Protein AF-A0A1H1TQF6-F1 (afdb_monomer)

Sequence (153 aa):
MMAPPHPAATGCKTRRRVHPRWRERFIAELEQTSCVRLAAERAGVSPARAYRARKTEAEFDRAWGAALAMGYEDLEMEVLRRLRQGDFMTQDGTKYDFAGAIRLLALRRDATARAEPERRDVTPAEIRASIDRKIADIRHRIAGEEAAGEPAA

Secondary structure (DSSP, 8-state):
-PPPPP---------PPPPTTHHHHHHHHHHHH--HHHHHHHHT--HHHHHHHHHH-HHHHHHHHHHHHHHHHHHHHHHHHHHHHT--B-TTSSBP-HHHHHHHHHHHHHHHHHHS-------HHHHHHHHHHHHHHHHHHHHHHHHHS----

Radius of gyration: 27.11 Å; Cα contacts (8 Å, |Δi|>4): 78; chains: 1; bounding box: 34×60×104 Å

Solvent-accessible surface area (backbone atoms only — not comparable to full-atom values): 8928 Å² total; per-residue (Å²): 137,81,81,81,83,80,82,82,79,77,73,81,76,75,81,73,80,60,51,92,63,28,63,64,44,25,38,59,33,22,22,78,59,62,30,64,68,59,10,19,57,74,26,52,45,54,58,71,57,53,54,48,46,39,77,75,32,69,68,55,34,52,47,47,54,50,22,44,52,52,22,49,51,52,49,49,54,50,52,54,49,26,69,74,71,69,58,54,59,42,97,88,72,43,75,55,62,57,70,60,52,51,53,52,52,52,53,49,52,54,51,49,62,66,67,44,66,72,72,65,82,72,44,73,63,57,54,48,55,53,50,54,52,52,52,48,53,52,51,52,50,50,53,52,51,52,67,70,64,63,77,86,130

Structure (mmCIF, N/CA/C/O backbone):
data_AF-A0A1H1TQF6-F1
#
_entry.id   AF-A0A1H1TQF6-F1
#
loop_
_atom_site.group_PDB
_atom_site.id
_atom_site.type_symbol
_atom_site.label_atom_id
_atom_site.label_alt_id
_atom_site.label_comp_id
_atom_site.label_asym_id
_atom_site.label_entity_id
_atom_site.label_seq_id
_atom_site.pdbx_PDB_ins_code
_atom_site.Cartn_x
_atom_site.Cartn_y
_atom_site.Cartn_z
_atom_site.occupancy
_atom_site.B_iso_or_equiv
_atom_site.auth_seq_id
_atom_site.auth_comp_id
_atom_site.auth_asym_id
_atom_site.auth_atom_id
_atom_site.pdbx_PDB_model_num
ATOM 1 N N . MET A 1 1 ? 9.698 -39.032 38.568 1.00 52.84 1 MET A N 1
ATOM 2 C CA . MET A 1 1 ? 8.641 -38.098 38.128 1.00 52.84 1 MET A CA 1
ATOM 3 C C . MET A 1 1 ? 8.948 -37.721 36.683 1.00 52.84 1 MET A C 1
ATOM 5 O O . MET A 1 1 ? 9.799 -36.874 36.457 1.00 52.84 1 MET A O 1
ATOM 9 N N . MET A 1 2 ? 8.408 -38.464 35.711 1.00 48.25 2 MET A N 1
ATOM 10 C CA . MET A 1 2 ? 8.676 -38.228 34.284 1.00 48.25 2 MET A CA 1
ATOM 11 C C . MET A 1 2 ? 7.697 -37.188 33.740 1.00 48.25 2 MET A C 1
ATOM 13 O O . MET A 1 2 ? 6.497 -37.294 33.981 1.00 48.25 2 MET A O 1
ATOM 17 N N . ALA A 1 3 ? 8.216 -36.181 33.039 1.00 63.75 3 ALA A N 1
ATOM 18 C CA . ALA A 1 3 ? 7.405 -35.191 32.342 1.00 63.75 3 ALA A CA 1
ATOM 19 C C . ALA A 1 3 ? 6.602 -35.856 31.204 1.00 63.75 3 ALA A C 1
ATOM 21 O O . ALA A 1 3 ? 7.135 -36.748 30.537 1.00 63.75 3 ALA A O 1
ATOM 22 N N . PRO A 1 4 ? 5.345 -35.449 30.954 1.00 58.69 4 PRO A N 1
ATOM 23 C CA . PRO A 1 4 ? 4.578 -35.973 29.832 1.00 58.69 4 PRO A CA 1
ATOM 24 C C . PRO A 1 4 ? 5.124 -35.429 28.496 1.00 58.69 4 PRO A C 1
ATOM 26 O O . PRO A 1 4 ? 5.543 -34.270 28.429 1.00 58.69 4 PRO A O 1
ATOM 29 N N . PRO A 1 5 ? 5.116 -36.230 27.415 1.00 59.28 5 PRO A N 1
ATOM 30 C CA . PRO A 1 5 ? 5.519 -35.765 26.094 1.00 59.28 5 PRO A CA 1
ATOM 31 C C . PRO A 1 5 ? 4.509 -34.747 25.547 1.00 59.28 5 PRO A C 1
ATOM 33 O O . PRO A 1 5 ? 3.300 -34.979 25.545 1.00 59.28 5 PRO A O 1
ATOM 36 N N . HIS A 1 6 ? 5.018 -33.618 25.050 1.00 52.31 6 HIS A N 1
ATOM 37 C CA . HIS A 1 6 ? 4.225 -32.639 24.310 1.00 52.31 6 HIS A CA 1
ATOM 38 C C . HIS A 1 6 ? 3.673 -33.284 23.024 1.00 52.31 6 HIS A C 1
ATOM 40 O O . HIS A 1 6 ? 4.461 -33.825 22.242 1.00 52.31 6 HIS A O 1
ATOM 46 N N . PRO A 1 7 ? 2.357 -33.218 22.747 1.00 51.19 7 PRO A N 1
ATOM 47 C CA . PRO A 1 7 ? 1.822 -33.730 21.496 1.00 51.19 7 PRO A CA 1
ATOM 48 C C . PRO A 1 7 ? 2.276 -32.830 20.342 1.00 51.19 7 PRO A C 1
ATOM 50 O O . PRO A 1 7 ? 1.887 -31.664 20.238 1.00 51.19 7 PRO A O 1
ATOM 53 N N . ALA A 1 8 ? 3.107 -33.383 19.460 1.00 50.41 8 ALA A N 1
ATOM 54 C CA . ALA A 1 8 ? 3.478 -32.769 18.195 1.00 50.41 8 ALA A CA 1
ATOM 55 C C . ALA A 1 8 ? 2.255 -32.731 17.265 1.00 50.41 8 ALA A C 1
ATOM 57 O O . ALA A 1 8 ? 2.016 -33.645 16.476 1.00 50.41 8 ALA A O 1
ATOM 58 N N . ALA A 1 9 ? 1.466 -31.660 17.347 1.00 50.78 9 ALA A N 1
ATOM 59 C CA . ALA A 1 9 ? 0.392 -31.385 16.401 1.00 50.78 9 ALA A CA 1
ATOM 60 C C . ALA A 1 9 ? 0.983 -30.928 15.055 1.00 50.78 9 ALA A C 1
ATOM 62 O O . ALA A 1 9 ? 0.995 -29.744 14.715 1.00 50.78 9 ALA A O 1
ATOM 63 N N . THR A 1 10 ? 1.483 -31.879 14.265 1.00 51.09 10 THR A N 1
ATOM 64 C CA . THR A 1 10 ? 1.848 -31.633 12.866 1.00 51.09 10 THR A CA 1
ATOM 65 C C . THR A 1 10 ? 0.574 -31.641 12.028 1.00 51.09 10 THR A C 1
ATOM 67 O O . THR A 1 10 ? 0.204 -32.637 11.413 1.00 51.09 10 THR A O 1
ATOM 70 N N . GLY A 1 11 ? -0.132 -30.512 12.025 1.00 49.88 11 GLY A N 1
ATOM 71 C CA . GLY A 1 11 ? -1.228 -30.276 11.094 1.00 49.88 11 GLY A CA 1
ATOM 72 C C . GLY A 1 11 ? -0.680 -30.145 9.674 1.00 49.88 11 GLY A C 1
ATOM 73 O O . GLY A 1 11 ? -0.074 -29.128 9.327 1.00 49.88 11 GLY A O 1
ATOM 74 N N . CYS A 1 12 ? -0.898 -31.161 8.838 1.00 40.50 12 CYS A N 1
ATOM 75 C CA . CYS A 1 12 ? -0.673 -31.062 7.400 1.00 40.50 12 CYS A CA 1
ATOM 76 C C . CYS A 1 12 ? -1.648 -30.018 6.840 1.00 40.50 12 CYS A C 1
ATOM 78 O O . CYS A 1 12 ? -2.836 -30.285 6.664 1.00 40.50 12 CYS A O 1
ATOM 80 N N . LYS A 1 13 ? -1.167 -28.787 6.621 1.00 60.84 13 LYS A N 1
ATOM 81 C CA . LYS A 1 13 ? -1.963 -27.715 6.014 1.00 60.84 13 LYS A CA 1
ATOM 82 C C . LYS A 1 13 ? -2.320 -28.152 4.598 1.00 60.84 13 LYS A C 1
ATOM 84 O O . LYS A 1 13 ? -1.488 -28.063 3.694 1.00 60.84 13 LYS A O 1
ATOM 89 N N . THR A 1 14 ? -3.553 -28.614 4.404 1.00 54.72 14 THR A N 1
ATOM 90 C CA . THR A 1 14 ? -4.141 -28.839 3.083 1.00 54.72 14 THR A CA 1
ATOM 91 C C . THR A 1 14 ? -3.853 -27.618 2.221 1.00 54.72 14 THR A C 1
ATOM 93 O O . THR A 1 14 ? -4.266 -26.502 2.552 1.00 54.72 14 THR A O 1
ATOM 96 N N . ARG A 1 15 ? -3.085 -27.806 1.141 1.00 59.56 15 ARG A N 1
ATOM 97 C CA . ARG A 1 15 ? -2.760 -26.743 0.186 1.00 59.56 15 ARG A CA 1
ATOM 98 C C . ARG A 1 15 ? -4.054 -26.298 -0.484 1.00 59.56 15 ARG A C 1
ATOM 100 O O . ARG A 1 15 ? -4.462 -26.864 -1.495 1.00 59.56 15 ARG A O 1
ATOM 107 N N . ARG A 1 16 ? -4.709 -25.291 0.095 1.00 64.94 16 ARG A N 1
ATOM 108 C CA . ARG A 1 16 ? -5.865 -24.627 -0.506 1.00 64.94 16 ARG A CA 1
ATOM 109 C C . ARG A 1 16 ? -5.448 -24.168 -1.902 1.00 64.94 16 ARG A C 1
ATOM 111 O O . ARG A 1 16 ? -4.453 -23.453 -2.047 1.00 64.94 16 ARG A O 1
ATOM 118 N N . ARG A 1 17 ? -6.159 -24.645 -2.929 1.00 71.44 17 ARG A N 1
ATOM 119 C CA . ARG A 1 17 ? -5.899 -24.246 -4.315 1.00 71.44 17 ARG A CA 1
ATOM 120 C C . ARG A 1 17 ? -6.091 -22.735 -4.407 1.00 71.44 17 ARG A C 1
ATOM 122 O O . ARG A 1 17 ? -7.144 -22.217 -4.047 1.00 71.44 17 ARG A O 1
ATOM 129 N N . VAL A 1 18 ? -5.037 -22.044 -4.825 1.00 77.19 18 VAL A N 1
ATOM 130 C CA . VAL A 1 18 ? -5.055 -20.592 -4.999 1.00 77.19 18 VAL A CA 1
ATOM 131 C C . VAL A 1 18 ? -5.894 -20.283 -6.233 1.00 77.19 18 VAL A C 1
ATOM 133 O O . VAL A 1 18 ? -5.745 -20.948 -7.259 1.00 77.19 18 VAL A O 1
ATOM 136 N N . HIS A 1 19 ? -6.774 -19.291 -6.130 1.00 80.12 19 HIS A N 1
ATOM 137 C CA . HIS A 1 19 ? -7.613 -18.876 -7.248 1.00 80.12 19 HIS A CA 1
ATOM 138 C C . HIS A 1 19 ? -6.740 -18.453 -8.448 1.00 80.12 19 HIS A C 1
ATOM 140 O O . HIS A 1 19 ? -5.762 -17.740 -8.234 1.00 80.12 19 HIS A O 1
ATOM 146 N N . PRO A 1 20 ? -7.055 -18.826 -9.702 1.00 83.69 20 PRO A N 1
ATOM 147 C CA . PRO A 1 20 ? -6.213 -18.500 -10.860 1.00 83.69 20 PRO A CA 1
ATOM 148 C C . PRO A 1 20 ? -5.935 -16.996 -11.007 1.00 83.69 20 PRO A C 1
ATOM 150 O O . PRO A 1 20 ? -4.801 -16.593 -11.252 1.00 83.69 20 PRO A O 1
ATOM 153 N N . ARG A 1 21 ? -6.953 -16.165 -10.740 1.00 92.81 21 ARG A N 1
ATOM 154 C CA . ARG A 1 21 ? -6.893 -14.690 -10.787 1.00 92.81 21 ARG A CA 1
ATOM 155 C C . ARG A 1 21 ? -6.597 -14.029 -9.437 1.00 92.81 21 ARG A C 1
ATOM 157 O O . ARG A 1 21 ? -7.040 -12.919 -9.165 1.00 92.81 21 ARG A O 1
ATOM 164 N N . TRP A 1 22 ? -5.892 -14.722 -8.541 1.00 95.69 22 TRP A N 1
ATOM 165 C CA . TRP A 1 22 ? -5.602 -14.179 -7.209 1.00 95.69 22 TRP A CA 1
ATOM 166 C C . TRP A 1 22 ? -4.784 -12.883 -7.257 1.00 95.69 22 TRP A C 1
ATOM 168 O O . TRP A 1 22 ? -4.90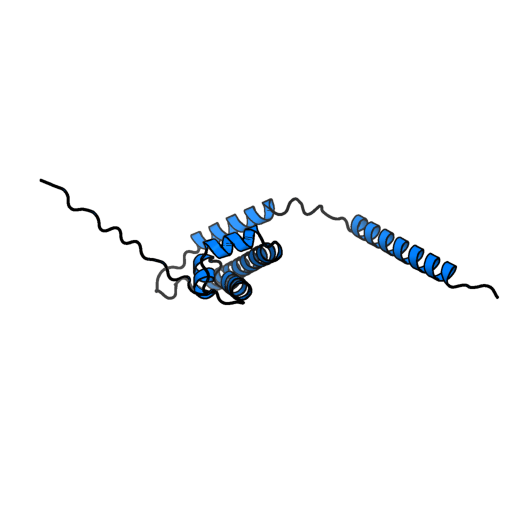6 -12.088 -6.341 1.00 95.69 22 TRP A O 1
ATOM 178 N N . ARG A 1 23 ? -3.968 -12.663 -8.299 1.00 96.88 23 ARG A N 1
ATOM 179 C CA . ARG A 1 23 ? -3.141 -11.453 -8.448 1.00 96.88 23 ARG A CA 1
ATOM 180 C C . ARG A 1 23 ? -3.995 -10.215 -8.668 1.00 96.88 23 ARG A C 1
ATOM 182 O O . ARG A 1 23 ? -3.909 -9.292 -7.876 1.00 96.88 23 ARG A O 1
ATOM 189 N N . GLU A 1 24 ? -4.856 -10.245 -9.681 1.00 96.38 24 GLU A N 1
ATOM 190 C CA . GLU A 1 24 ? -5.814 -9.171 -9.977 1.00 96.38 24 GLU A CA 1
ATOM 191 C C . GLU A 1 24 ? -6.670 -8.856 -8.749 1.00 96.38 24 GLU A C 1
ATOM 193 O O . GLU A 1 24 ? -6.755 -7.710 -8.319 1.00 96.38 24 GLU A O 1
ATOM 198 N N . ARG A 1 25 ? -7.222 -9.899 -8.114 1.00 96.94 25 ARG A N 1
ATOM 199 C CA . ARG A 1 25 ? -8.026 -9.735 -6.901 1.00 96.94 25 ARG A CA 1
ATOM 200 C C . ARG A 1 25 ? -7.214 -9.168 -5.739 1.00 96.94 25 ARG A C 1
ATOM 202 O O . ARG A 1 25 ? -7.711 -8.331 -5.005 1.00 96.94 25 ARG A O 1
ATOM 209 N N . PHE A 1 26 ? -5.975 -9.614 -5.567 1.00 97.81 26 PHE A N 1
ATOM 210 C CA . PHE A 1 26 ? -5.094 -9.105 -4.525 1.00 97.81 26 PHE A CA 1
ATOM 211 C C . PHE A 1 26 ? -4.795 -7.618 -4.721 1.00 97.81 26 PHE A C 1
ATOM 213 O O . PHE A 1 26 ? -4.868 -6.877 -3.752 1.00 97.81 26 PHE A O 1
ATOM 220 N N . ILE A 1 27 ? -4.493 -7.184 -5.948 1.00 97.94 27 ILE A N 1
ATOM 221 C CA . ILE A 1 27 ? -4.232 -5.773 -6.263 1.00 97.94 27 ILE A CA 1
ATOM 222 C C . ILE A 1 27 ? -5.478 -4.924 -5.988 1.00 97.94 27 ILE A C 1
ATOM 224 O O . ILE A 1 27 ? -5.377 -3.948 -5.251 1.00 97.94 27 ILE A O 1
ATOM 228 N N . ALA A 1 28 ? -6.650 -5.350 -6.466 1.00 96.62 28 ALA A N 1
ATOM 229 C CA . ALA A 1 28 ? -7.907 -4.635 -6.234 1.00 96.62 28 ALA A CA 1
ATOM 230 C C . ALA A 1 28 ? -8.262 -4.516 -4.740 1.00 96.62 28 ALA A C 1
ATOM 232 O O . ALA A 1 28 ? -8.751 -3.487 -4.284 1.00 96.62 28 ALA A O 1
ATOM 233 N N . GLU A 1 29 ? -8.021 -5.564 -3.950 1.00 97.00 29 GLU A N 1
ATOM 234 C CA . GLU A 1 29 ? -8.268 -5.527 -2.503 1.00 97.00 29 GLU A CA 1
ATOM 235 C C . GLU A 1 29 ? -7.193 -4.732 -1.754 1.00 97.00 29 GLU A C 1
ATOM 237 O O . GLU A 1 29 ? -7.470 -4.143 -0.709 1.00 97.00 29 GLU A O 1
ATOM 242 N N . LEU A 1 30 ? -5.954 -4.717 -2.252 1.00 97.00 30 LEU A N 1
ATOM 243 C CA . LEU A 1 30 ? -4.869 -3.948 -1.652 1.00 97.00 30 LEU A CA 1
ATOM 244 C C . LEU A 1 30 ? -5.114 -2.448 -1.788 1.00 97.00 30 LEU A C 1
ATOM 246 O O . LEU A 1 30 ? -4.852 -1.727 -0.835 1.00 97.00 30 LEU A O 1
ATOM 250 N N . GLU A 1 31 ? -5.645 -2.015 -2.926 1.00 95.88 31 GLU A N 1
ATOM 251 C CA . GLU A 1 31 ? -6.091 -0.642 -3.164 1.00 95.88 31 GLU A CA 1
ATOM 252 C C . GLU A 1 31 ? -7.172 -0.230 -2.156 1.00 95.88 31 GLU A C 1
ATOM 254 O O . GLU A 1 31 ? -6.985 0.710 -1.394 1.00 95.88 31 GLU A O 1
ATOM 259 N N . GLN A 1 32 ? -8.241 -1.023 -2.044 1.00 93.12 32 GLN A N 1
ATOM 260 C CA . GLN A 1 32 ? -9.369 -0.723 -1.152 1.00 93.12 32 GLN A CA 1
ATOM 261 C C . GLN A 1 32 ? -9.019 -0.764 0.340 1.00 93.12 32 GLN A C 1
ATOM 263 O O . GLN A 1 32 ? -9.636 -0.078 1.150 1.00 93.12 32 GLN A O 1
ATOM 268 N N . THR A 1 33 ? -8.105 -1.651 0.742 1.00 92.38 33 THR A N 1
ATOM 269 C CA . THR A 1 33 ? -7.831 -1.900 2.168 1.00 92.38 33 THR A CA 1
ATOM 270 C C . THR A 1 33 ? -6.544 -1.266 2.666 1.00 92.38 33 THR A C 1
ATOM 272 O O . THR A 1 33 ? -6.341 -1.210 3.880 1.00 92.38 33 THR A O 1
ATOM 275 N N . SER A 1 34 ? -5.627 -0.894 1.767 1.00 92.38 34 SER A N 1
ATOM 276 C CA . SER A 1 34 ? -4.249 -0.503 2.090 1.00 92.38 34 SER A CA 1
ATOM 277 C C . SER A 1 34 ? -3.537 -1.490 3.037 1.00 92.38 34 SER A C 1
ATOM 279 O O . SER A 1 34 ? -2.565 -1.149 3.713 1.00 92.38 34 SER A O 1
ATOM 281 N N . CYS A 1 35 ? -4.009 -2.745 3.109 1.00 92.56 35 CYS A N 1
ATOM 282 C CA . CYS A 1 35 ? -3.595 -3.733 4.099 1.00 92.56 35 CYS A CA 1
ATOM 283 C C . CYS A 1 35 ? -3.321 -5.089 3.445 1.00 92.56 35 CYS A C 1
ATOM 285 O O . CYS A 1 35 ? -4.226 -5.847 3.104 1.00 92.56 35 CYS A O 1
ATOM 287 N N . VAL A 1 36 ? -2.041 -5.459 3.375 1.00 94.62 36 VAL A N 1
ATOM 288 C CA . VAL A 1 36 ? -1.574 -6.710 2.748 1.00 94.62 36 VAL A CA 1
ATOM 289 C C . VAL A 1 36 ? -2.232 -7.954 3.346 1.00 94.62 36 VAL A C 1
ATOM 291 O O . VAL A 1 36 ? -2.541 -8.897 2.621 1.00 94.62 36 VAL A O 1
ATOM 294 N N . ARG A 1 37 ? -2.448 -7.975 4.668 1.00 94.88 37 ARG A N 1
ATOM 295 C CA . ARG A 1 37 ? -3.078 -9.112 5.352 1.00 94.88 37 ARG A CA 1
ATOM 296 C C . ARG A 1 37 ? -4.520 -9.304 4.882 1.00 94.88 37 ARG A C 1
ATOM 298 O O . ARG A 1 37 ? -4.872 -10.416 4.502 1.00 94.88 37 ARG A O 1
ATOM 305 N N . LEU A 1 38 ? -5.315 -8.232 4.885 1.00 94.88 38 LEU A N 1
ATOM 306 C CA . LEU A 1 38 ? -6.714 -8.265 4.454 1.00 94.88 38 LEU A CA 1
ATOM 307 C C . LEU A 1 38 ? -6.821 -8.548 2.954 1.00 94.88 38 LEU A C 1
ATOM 309 O O . LEU A 1 38 ? -7.603 -9.406 2.554 1.00 94.88 38 LEU A O 1
ATOM 313 N N . ALA A 1 39 ? -5.981 -7.915 2.134 1.00 96.56 39 ALA A N 1
ATOM 314 C CA . ALA A 1 39 ? -5.936 -8.164 0.699 1.00 96.56 39 ALA A CA 1
ATOM 315 C C . ALA A 1 39 ? -5.606 -9.629 0.372 1.00 96.56 39 ALA A C 1
ATOM 317 O O . ALA A 1 39 ? -6.262 -10.248 -0.463 1.00 96.56 39 ALA A O 1
ATOM 318 N N . ALA A 1 40 ? -4.629 -10.222 1.067 1.00 95.69 40 ALA A N 1
ATOM 319 C CA . ALA A 1 40 ? -4.262 -11.627 0.894 1.00 95.69 40 ALA A CA 1
ATOM 320 C C . ALA A 1 40 ? -5.397 -12.575 1.305 1.00 95.69 40 ALA A C 1
ATOM 322 O O . ALA A 1 40 ? -5.725 -13.509 0.570 1.00 95.69 40 ALA A O 1
ATOM 323 N N . GLU A 1 41 ? -6.018 -12.308 2.453 1.00 95.00 41 GLU A N 1
ATOM 324 C CA . GLU A 1 41 ? -7.161 -13.064 2.959 1.00 95.00 41 GLU A CA 1
ATOM 325 C C . GLU A 1 41 ? -8.331 -13.042 1.968 1.00 95.00 41 GLU A C 1
ATOM 327 O O . GLU A 1 41 ? -8.805 -14.103 1.548 1.00 95.00 41 GLU A O 1
ATOM 332 N N . ARG A 1 42 ? -8.729 -11.846 1.517 1.00 95.38 42 ARG A N 1
ATOM 333 C CA . ARG A 1 42 ? -9.819 -11.655 0.555 1.00 95.38 42 ARG A CA 1
ATOM 334 C C . ARG A 1 42 ? -9.489 -12.256 -0.807 1.00 95.38 42 ARG A C 1
ATOM 336 O O . ARG A 1 42 ? -10.330 -12.936 -1.384 1.00 95.38 42 ARG A O 1
ATOM 343 N N . ALA A 1 43 ? -8.254 -12.129 -1.288 1.00 94.94 43 ALA A N 1
ATOM 344 C CA . ALA A 1 43 ? -7.812 -12.752 -2.536 1.00 94.94 43 ALA A CA 1
ATOM 345 C C . ALA A 1 43 ? -7.619 -14.280 -2.448 1.00 94.94 43 ALA A C 1
ATOM 347 O O . ALA A 1 43 ? -7.413 -14.936 -3.473 1.00 94.94 43 ALA A O 1
ATOM 348 N N . GLY A 1 44 ? -7.700 -14.869 -1.249 1.00 94.00 44 GLY A N 1
ATOM 349 C CA . GLY A 1 44 ? -7.533 -16.306 -1.039 1.00 94.00 44 GLY A CA 1
ATOM 350 C C . GLY A 1 44 ? -6.094 -16.787 -1.248 1.00 94.00 44 GLY A C 1
ATOM 351 O O . GLY A 1 44 ? -5.877 -17.912 -1.707 1.00 94.00 44 GLY A O 1
ATOM 352 N N . VAL A 1 45 ? -5.108 -15.944 -0.931 1.00 95.06 45 VAL A N 1
ATOM 353 C CA . VAL A 1 45 ? -3.675 -16.227 -1.061 1.00 95.06 45 VAL A CA 1
ATOM 354 C C . VAL A 1 45 ? -2.964 -16.048 0.283 1.00 95.06 45 VAL A C 1
ATOM 356 O O . VAL A 1 45 ? -3.411 -15.302 1.146 1.00 95.06 45 VAL A O 1
ATOM 359 N N . SER A 1 46 ? -1.836 -16.729 0.497 1.00 94.25 46 SER A N 1
ATOM 360 C CA . SER A 1 46 ? -1.010 -16.448 1.675 1.00 94.25 46 SER A CA 1
ATOM 361 C C . SER A 1 46 ? -0.169 -15.177 1.467 1.00 94.25 46 SER A C 1
ATOM 363 O O . SER A 1 46 ? 0.370 -14.990 0.370 1.00 94.25 46 SER A O 1
ATOM 365 N N . PRO A 1 47 ? 0.055 -14.350 2.508 1.00 94.06 47 PRO A N 1
ATOM 366 C CA . PRO A 1 47 ? 0.935 -13.181 2.407 1.00 94.06 47 PRO A CA 1
ATOM 367 C C . PRO A 1 47 ? 2.338 -13.537 1.900 1.00 94.06 47 PRO A C 1
ATOM 369 O O . PRO A 1 47 ? 2.885 -12.861 1.035 1.00 94.06 47 PRO A O 1
ATOM 372 N N . ALA A 1 48 ? 2.896 -14.664 2.357 1.00 94.25 48 ALA A N 1
ATOM 373 C CA . ALA A 1 48 ? 4.201 -15.149 1.905 1.00 94.25 48 ALA A CA 1
ATOM 374 C C . ALA A 1 48 ? 4.251 -15.420 0.390 1.00 94.25 48 ALA A C 1
ATOM 376 O O . ALA A 1 48 ? 5.273 -15.176 -0.252 1.00 94.25 48 ALA A O 1
ATOM 377 N N . ARG A 1 49 ? 3.156 -15.916 -0.204 1.00 94.81 49 ARG A N 1
ATOM 378 C CA . ARG A 1 49 ? 3.065 -16.122 -1.655 1.00 94.81 49 ARG A CA 1
ATOM 379 C C . ARG A 1 49 ? 2.919 -14.797 -2.402 1.00 94.81 49 ARG A C 1
ATOM 381 O O . ARG A 1 49 ? 3.546 -14.657 -3.447 1.00 94.81 49 ARG A O 1
ATOM 388 N N . ALA A 1 50 ? 2.163 -13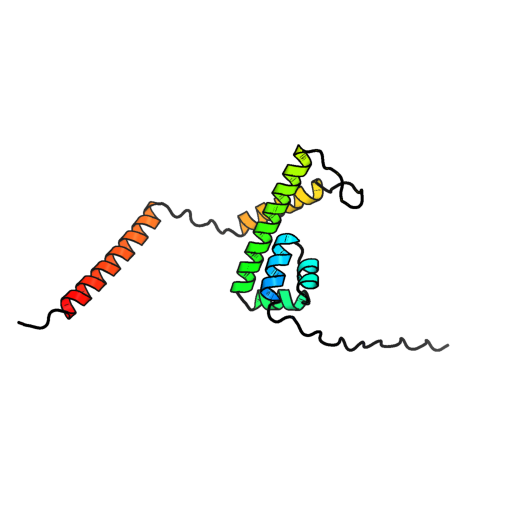.844 -1.858 1.00 96.06 50 ALA A N 1
ATOM 389 C CA . ALA A 1 50 ? 2.034 -12.502 -2.423 1.00 96.06 50 ALA A CA 1
ATOM 390 C C . ALA A 1 50 ? 3.394 -11.774 -2.457 1.00 96.06 50 ALA A C 1
ATOM 392 O O . ALA A 1 50 ? 3.810 -11.301 -3.511 1.00 96.06 50 ALA A O 1
ATOM 393 N N . TYR A 1 51 ? 4.154 -11.798 -1.355 1.00 96.12 51 TYR A N 1
ATOM 394 C CA . TYR A 1 51 ? 5.515 -11.247 -1.317 1.00 96.12 51 TYR A CA 1
ATOM 395 C C . TYR A 1 51 ? 6.488 -11.972 -2.249 1.00 96.12 51 TYR A C 1
ATOM 397 O O . TYR A 1 51 ? 7.334 -11.334 -2.872 1.00 96.12 51 TYR A O 1
ATOM 405 N N . ARG A 1 52 ? 6.377 -13.301 -2.377 1.00 95.81 52 ARG A N 1
ATOM 406 C CA . ARG A 1 52 ? 7.201 -14.047 -3.336 1.00 95.81 52 ARG A CA 1
ATOM 407 C C . ARG A 1 52 ? 6.925 -13.595 -4.768 1.00 95.81 52 ARG A C 1
ATOM 409 O O . ARG A 1 52 ? 7.883 -13.323 -5.476 1.00 95.81 52 ARG A O 1
ATOM 416 N N . ALA A 1 53 ? 5.653 -13.489 -5.158 1.00 95.44 53 ALA A N 1
ATOM 417 C CA . ALA A 1 53 ? 5.271 -13.008 -6.484 1.00 95.44 53 ALA A CA 1
ATOM 418 C C . ALA A 1 53 ? 5.790 -11.589 -6.729 1.00 95.44 53 ALA A C 1
ATOM 420 O O . ALA A 1 53 ? 6.397 -11.342 -7.760 1.00 95.44 53 ALA A O 1
ATOM 421 N N . ARG A 1 54 ? 5.667 -10.695 -5.740 1.00 96.75 54 ARG A N 1
ATOM 422 C CA . ARG A 1 54 ? 6.225 -9.337 -5.803 1.00 96.75 54 ARG A CA 1
ATOM 423 C C . ARG A 1 54 ? 7.723 -9.330 -6.109 1.00 96.75 54 ARG A C 1
ATOM 425 O O . ARG A 1 54 ? 8.178 -8.546 -6.925 1.00 96.75 54 ARG A O 1
ATOM 432 N N . LYS A 1 55 ? 8.491 -10.233 -5.497 1.00 95.56 55 LYS A N 1
ATOM 433 C CA . LYS A 1 55 ? 9.935 -10.335 -5.748 1.00 95.56 55 LYS A CA 1
ATOM 434 C C . LYS A 1 55 ? 10.268 -10.883 -7.143 1.00 95.56 55 LYS A C 1
ATOM 436 O O . LYS A 1 55 ? 11.325 -10.562 -7.673 1.00 95.56 55 LYS A O 1
ATOM 441 N N . THR A 1 56 ? 9.427 -11.752 -7.701 1.00 95.56 56 THR A N 1
ATOM 442 C CA . THR A 1 56 ? 9.723 -12.474 -8.951 1.00 95.56 56 THR A CA 1
ATOM 443 C C . THR A 1 56 ? 9.062 -11.877 -10.191 1.00 95.56 56 THR A C 1
ATOM 445 O O . THR A 1 56 ? 9.488 -12.177 -11.299 1.00 95.56 56 THR A O 1
ATOM 448 N N . GLU A 1 57 ? 8.016 -11.069 -10.030 1.00 96.38 57 GLU A N 1
ATOM 449 C CA . GLU A 1 57 ? 7.162 -10.580 -11.114 1.00 96.38 57 GLU A CA 1
ATOM 450 C C . GLU A 1 57 ? 7.137 -9.046 -11.100 1.00 96.38 57 GLU A C 1
ATOM 452 O O . GLU A 1 57 ? 6.421 -8.428 -10.313 1.00 96.38 57 GLU A O 1
ATOM 457 N N . ALA A 1 58 ? 7.911 -8.421 -11.992 1.00 94.31 58 ALA A N 1
ATOM 458 C CA . ALA A 1 58 ? 8.082 -6.965 -12.019 1.00 94.31 58 ALA A CA 1
ATOM 459 C C . ALA A 1 58 ? 6.772 -6.198 -12.283 1.00 94.31 58 ALA A C 1
ATOM 461 O O . ALA A 1 58 ? 6.556 -5.124 -11.729 1.00 94.31 58 ALA A O 1
ATOM 462 N N . GLU A 1 59 ? 5.876 -6.741 -13.110 1.00 95.25 59 GLU A N 1
ATOM 463 C CA . GLU A 1 59 ? 4.551 -6.150 -13.344 1.00 95.25 59 GLU A CA 1
ATOM 464 C C . GLU A 1 59 ? 3.687 -6.152 -12.088 1.00 95.25 59 GLU A C 1
ATOM 466 O O . GLU A 1 59 ? 3.026 -5.159 -11.790 1.00 95.25 59 GLU A O 1
ATOM 471 N N . PHE A 1 60 ? 3.733 -7.241 -11.323 1.00 95.88 60 PHE A N 1
ATOM 472 C CA . PHE A 1 60 ? 2.992 -7.353 -10.077 1.00 95.88 60 PHE A CA 1
ATOM 473 C C . PHE A 1 60 ? 3.546 -6.404 -9.009 1.00 95.88 60 PHE A C 1
ATOM 475 O O . PHE A 1 60 ? 2.765 -5.811 -8.273 1.00 95.88 60 PHE A O 1
ATOM 482 N N . ASP A 1 61 ? 4.866 -6.198 -8.948 1.00 96.50 61 ASP A N 1
ATOM 483 C CA . ASP A 1 61 ? 5.473 -5.188 -8.070 1.00 96.50 61 ASP A CA 1
ATOM 484 C C . ASP A 1 61 ? 5.056 -3.757 -8.441 1.00 96.50 61 ASP A C 1
ATOM 486 O O . ASP A 1 61 ? 4.679 -2.978 -7.563 1.00 96.50 61 ASP A O 1
ATOM 490 N N . ARG A 1 62 ? 5.020 -3.424 -9.739 1.00 95.06 62 ARG A N 1
ATOM 491 C CA . ARG A 1 62 ? 4.504 -2.125 -10.202 1.00 95.06 62 ARG A CA 1
ATOM 492 C C . ARG A 1 62 ? 3.033 -1.932 -9.836 1.00 95.06 62 ARG A C 1
ATOM 494 O O . ARG A 1 62 ? 2.684 -0.901 -9.267 1.00 95.06 62 ARG A O 1
ATOM 501 N N . ALA A 1 63 ? 2.191 -2.929 -10.112 1.00 96.38 63 ALA A N 1
ATOM 502 C CA . ALA A 1 63 ? 0.772 -2.895 -9.760 1.00 96.38 63 ALA A CA 1
ATOM 503 C C . ALA A 1 63 ? 0.564 -2.785 -8.241 1.00 96.38 63 ALA A C 1
ATOM 505 O O . ALA A 1 63 ? -0.308 -2.053 -7.785 1.00 96.38 63 ALA A O 1
ATOM 506 N N . TRP A 1 64 ? 1.398 -3.458 -7.447 1.00 96.69 64 TRP A N 1
ATOM 507 C CA . TRP A 1 64 ? 1.389 -3.353 -5.989 1.00 96.69 64 TRP A CA 1
ATOM 508 C C . TRP A 1 64 ? 1.707 -1.932 -5.523 1.00 96.69 64 TRP A C 1
ATOM 510 O O . TRP A 1 64 ? 1.028 -1.398 -4.647 1.00 96.69 64 TRP A O 1
ATOM 520 N N . GLY A 1 65 ? 2.754 -1.323 -6.086 1.00 93.62 65 GLY A N 1
ATOM 521 C CA . GLY A 1 65 ? 3.134 0.055 -5.786 1.00 93.62 65 GLY A CA 1
ATOM 522 C C . GLY A 1 65 ? 2.017 1.048 -6.111 1.00 93.62 65 GLY A C 1
ATOM 523 O O . GLY A 1 65 ? 1.706 1.893 -5.270 1.00 93.62 65 GLY A O 1
ATOM 524 N N . ALA A 1 66 ? 1.390 0.896 -7.282 1.00 94.00 66 ALA A N 1
ATOM 525 C CA . ALA A 1 66 ? 0.260 1.711 -7.728 1.00 94.00 66 ALA A CA 1
ATOM 526 C C . ALA A 1 66 ? -0.968 1.555 -6.817 1.00 94.00 66 ALA A C 1
ATOM 528 O O . ALA A 1 66 ? -1.488 2.555 -6.334 1.00 94.00 66 ALA A O 1
ATOM 529 N N . ALA A 1 67 ? -1.363 0.320 -6.493 1.00 95.88 67 ALA A N 1
ATOM 530 C CA . ALA A 1 67 ? -2.496 0.061 -5.602 1.00 95.88 67 ALA A CA 1
ATOM 531 C C . ALA A 1 67 ? -2.284 0.662 -4.209 1.00 95.88 67 ALA A C 1
ATOM 533 O O . ALA A 1 67 ? -3.191 1.264 -3.647 1.00 95.88 67 ALA A O 1
ATOM 534 N N . LEU A 1 68 ? -1.068 0.553 -3.657 1.00 93.06 68 LEU A N 1
ATOM 535 C CA . LEU A 1 68 ? -0.760 1.225 -2.398 1.00 93.06 68 LEU A CA 1
ATOM 536 C C . LEU A 1 68 ? -0.829 2.746 -2.536 1.00 93.06 68 LEU A C 1
ATOM 538 O O . LEU A 1 68 ? -1.308 3.384 -1.613 1.00 93.06 68 LEU A O 1
ATOM 542 N N . ALA A 1 69 ? -0.329 3.336 -3.627 1.00 91.50 69 ALA A N 1
ATOM 543 C CA . ALA A 1 69 ? -0.409 4.785 -3.832 1.00 91.50 69 ALA A CA 1
ATOM 544 C C . ALA A 1 69 ? -1.865 5.273 -3.811 1.00 91.50 69 ALA A C 1
ATOM 546 O O . ALA A 1 69 ? -2.190 6.129 -2.995 1.00 91.50 69 ALA A O 1
ATOM 547 N N . MET A 1 70 ? -2.734 4.636 -4.598 1.00 92.88 70 MET A N 1
ATOM 548 C CA . MET A 1 70 ? -4.165 4.947 -4.635 1.00 92.88 70 MET A CA 1
ATOM 549 C C . MET A 1 70 ? -4.834 4.762 -3.269 1.00 92.88 70 MET A C 1
ATOM 551 O O . MET A 1 70 ? -5.512 5.659 -2.786 1.00 92.88 70 MET A O 1
ATOM 555 N N . GLY A 1 71 ? -4.569 3.651 -2.578 1.00 92.00 71 GLY A N 1
ATOM 556 C CA . GLY A 1 71 ? -5.147 3.417 -1.254 1.00 92.00 71 GLY A CA 1
ATOM 557 C C . GLY A 1 71 ? -4.700 4.428 -0.184 1.00 92.00 71 GLY A C 1
ATOM 558 O O . GLY A 1 71 ? -5.427 4.665 0.784 1.00 92.00 71 GLY A O 1
ATOM 559 N N . TYR A 1 72 ? -3.515 5.040 -0.326 1.00 90.94 72 TYR A N 1
ATOM 560 C CA . TYR A 1 72 ? -3.086 6.148 0.539 1.00 90.94 72 TYR A CA 1
ATOM 561 C C . TYR A 1 72 ? -3.767 7.472 0.168 1.00 90.94 72 TYR A C 1
ATOM 563 O O . TYR A 1 72 ? -4.117 8.222 1.078 1.00 90.94 72 TYR A O 1
ATOM 571 N N . GLU A 1 73 ? -3.980 7.742 -1.122 1.00 92.12 73 GLU A N 1
ATOM 572 C CA . GLU A 1 73 ? -4.752 8.902 -1.596 1.00 92.12 73 GLU A CA 1
ATOM 573 C C . GLU A 1 73 ? -6.206 8.831 -1.100 1.00 92.12 73 GLU A C 1
ATOM 575 O O . GLU A 1 73 ? -6.724 9.799 -0.541 1.00 92.12 73 GLU A O 1
ATOM 580 N N . ASP A 1 74 ? -6.837 7.658 -1.185 1.00 92.81 74 ASP A N 1
ATOM 581 C CA . ASP A 1 74 ? -8.188 7.427 -0.664 1.00 92.81 74 ASP A CA 1
ATOM 582 C C . ASP A 1 74 ? -8.264 7.645 0.854 1.00 92.81 74 ASP A C 1
ATOM 584 O O . ASP A 1 74 ? -9.194 8.284 1.357 1.00 92.81 74 ASP A O 1
ATOM 588 N N . LEU A 1 75 ? -7.263 7.161 1.602 1.00 92.69 75 LEU A N 1
ATOM 589 C CA . LEU A 1 75 ? -7.172 7.391 3.045 1.00 92.69 75 LEU A CA 1
ATOM 590 C C . LEU A 1 75 ? -7.029 8.884 3.372 1.00 92.69 75 LEU A C 1
ATOM 592 O O . LEU A 1 75 ? -7.660 9.364 4.314 1.00 92.69 75 LEU A O 1
ATOM 596 N N . GLU A 1 76 ? -6.216 9.624 2.617 1.00 94.25 76 GLU A N 1
ATOM 597 C CA . GLU A 1 76 ? -6.072 11.072 2.783 1.00 94.25 76 GLU A CA 1
ATOM 598 C C . GLU A 1 76 ? -7.410 11.786 2.560 1.00 94.25 76 GLU A C 1
ATOM 600 O O . GLU A 1 76 ? -7.840 12.590 3.396 1.00 94.25 76 GLU A O 1
ATOM 605 N N . MET A 1 77 ? -8.118 11.437 1.486 1.00 96.00 77 MET A N 1
ATOM 606 C CA . MET A 1 77 ? -9.425 12.010 1.176 1.00 96.00 77 MET A CA 1
ATOM 607 C C . MET A 1 77 ? -10.474 11.691 2.246 1.00 96.00 77 MET A C 1
ATOM 609 O O . MET A 1 77 ? -11.244 12.577 2.633 1.00 96.00 77 MET A O 1
ATOM 613 N N . GLU A 1 78 ? -10.477 10.470 2.781 1.00 94.69 78 GLU A N 1
ATOM 614 C CA . GLU A 1 78 ? -11.356 10.061 3.878 1.00 94.69 78 GLU A CA 1
ATOM 615 C C . GLU A 1 78 ? -11.053 10.828 5.174 1.00 94.69 78 GLU A C 1
ATOM 617 O O . GLU A 1 78 ? -11.970 11.335 5.827 1.00 94.69 78 GLU A O 1
ATOM 622 N N . VAL A 1 79 ? -9.774 10.989 5.533 1.00 95.69 79 VAL A N 1
ATOM 623 C CA . VAL A 1 79 ? -9.355 11.782 6.700 1.00 95.69 79 VAL A CA 1
ATOM 624 C C . VAL A 1 79 ? -9.816 13.235 6.559 1.00 95.69 79 VAL A C 1
ATOM 626 O O . VAL A 1 79 ? -10.415 13.788 7.485 1.00 95.69 79 VAL A O 1
ATOM 629 N N . LEU A 1 80 ? -9.611 13.848 5.389 1.00 96.56 80 LEU A N 1
ATOM 630 C CA . LEU A 1 80 ? -10.055 15.216 5.107 1.00 96.56 80 LEU A CA 1
ATOM 631 C C . LEU A 1 80 ? -11.580 15.358 5.143 1.00 96.56 80 LEU A C 1
ATOM 633 O O . LEU A 1 80 ? -12.101 16.369 5.624 1.00 96.56 80 LEU A O 1
ATOM 637 N N . ARG A 1 81 ? -12.318 14.375 4.616 1.00 97.50 81 ARG A N 1
ATOM 638 C CA . ARG A 1 81 ? -13.784 14.347 4.682 1.00 97.50 81 ARG A CA 1
ATOM 639 C C . ARG A 1 81 ? -14.249 14.322 6.138 1.00 97.50 81 ARG A C 1
ATOM 641 O O . ARG A 1 81 ? -15.051 15.172 6.524 1.00 97.50 81 ARG A O 1
ATOM 648 N N . ARG A 1 82 ? -13.716 13.400 6.945 1.00 97.31 82 ARG A N 1
ATOM 649 C CA . ARG A 1 82 ? -14.075 13.238 8.361 1.00 97.31 82 ARG A CA 1
ATOM 650 C C . ARG A 1 82 ? -13.829 14.496 9.179 1.00 97.31 82 ARG A C 1
ATOM 652 O O . ARG A 1 82 ? -14.720 14.931 9.904 1.00 97.31 82 ARG A O 1
ATOM 659 N N . LEU A 1 83 ? -12.656 15.112 9.015 1.00 96.44 83 LEU A N 1
ATOM 660 C CA . LEU A 1 83 ? -12.305 16.354 9.706 1.00 96.44 83 LEU A CA 1
ATOM 661 C C . LEU A 1 83 ? -13.255 17.506 9.351 1.00 96.44 83 LEU A C 1
ATOM 663 O O . LEU A 1 83 ? -13.635 18.268 10.234 1.00 96.44 83 LEU A O 1
ATOM 667 N N . ARG A 1 84 ? -13.679 17.614 8.084 1.00 96.94 84 ARG A N 1
ATOM 668 C CA . ARG A 1 84 ? -14.627 18.651 7.640 1.00 96.94 84 ARG A CA 1
ATOM 669 C C . ARG A 1 84 ? -16.056 18.420 8.123 1.00 96.94 84 ARG A C 1
ATOM 671 O O . ARG A 1 84 ? -16.767 19.385 8.375 1.00 96.94 84 ARG A O 1
ATOM 678 N N . GLN A 1 85 ? -16.484 17.164 8.212 1.00 96.62 85 GLN A N 1
ATOM 679 C CA . GLN A 1 85 ? -17.867 16.799 8.540 1.00 96.62 85 GLN A CA 1
ATOM 680 C C . GLN A 1 85 ? -18.100 16.542 10.034 1.00 96.62 85 GLN A C 1
ATOM 682 O O . GLN A 1 85 ? -19.244 16.381 10.446 1.00 96.62 85 GLN A O 1
ATOM 687 N N . GLY A 1 86 ? -17.043 16.489 10.848 1.00 95.50 86 GLY A N 1
ATOM 688 C CA . GLY A 1 86 ? -17.154 16.135 12.265 1.00 95.50 86 GLY A CA 1
ATOM 689 C C . GLY A 1 86 ? -17.367 14.636 12.521 1.00 95.50 86 GLY A C 1
ATOM 690 O O . GLY A 1 86 ? -17.824 14.251 13.594 1.00 95.50 86 GLY A O 1
ATOM 691 N N . ASP A 1 87 ? -17.050 13.780 11.545 1.00 96.00 87 ASP A N 1
ATOM 692 C CA . ASP A 1 87 ? -17.210 12.321 11.625 1.00 96.00 87 ASP A CA 1
ATOM 693 C C . ASP A 1 87 ? -15.998 11.678 12.324 1.00 96.00 87 ASP A C 1
ATOM 695 O O . ASP A 1 87 ? -15.057 11.172 11.703 1.00 96.00 87 ASP A O 1
ATOM 699 N N . PHE A 1 88 ? -16.003 11.755 13.654 1.00 95.56 88 PHE A N 1
ATOM 700 C CA . PHE A 1 88 ? -14.874 11.355 14.498 1.00 95.56 88 PHE A CA 1
ATOM 701 C C . PHE A 1 88 ? -14.956 9.925 15.043 1.00 95.56 88 PHE A C 1
ATOM 703 O O . PHE A 1 88 ? -14.077 9.524 15.810 1.00 95.56 88 PHE A O 1
ATOM 710 N N . MET A 1 89 ? -15.984 9.161 14.671 1.00 95.88 89 MET A N 1
ATOM 711 C CA . MET A 1 89 ? -16.239 7.828 15.219 1.00 95.88 89 MET A CA 1
ATOM 712 C C . MET A 1 89 ? -16.059 6.746 14.149 1.00 95.88 89 MET A C 1
ATOM 714 O O . MET A 1 89 ? -16.335 6.942 12.965 1.00 95.88 89 MET A O 1
ATOM 718 N N . THR A 1 90 ? -15.560 5.590 14.566 1.00 93.12 90 THR A N 1
ATOM 719 C CA . THR A 1 90 ? -15.510 4.376 13.751 1.00 93.12 90 THR A CA 1
ATOM 720 C C . THR A 1 90 ? -16.862 3.662 13.785 1.00 93.12 90 THR A C 1
ATOM 722 O O . THR A 1 90 ? -17.731 3.981 14.598 1.00 93.12 90 THR A O 1
ATOM 725 N N . GLN A 1 91 ? -17.033 2.657 12.922 1.00 87.94 91 GLN A N 1
ATOM 726 C CA . GLN A 1 91 ? -18.237 1.816 12.919 1.00 87.94 91 GLN A CA 1
ATOM 727 C C . GLN A 1 91 ? -18.439 1.068 14.247 1.00 87.94 91 GLN A C 1
ATOM 729 O O . GLN A 1 91 ? -19.576 0.850 14.654 1.00 87.94 91 GLN A O 1
ATOM 734 N N . ASP A 1 92 ? -17.351 0.758 14.955 1.00 92.38 92 ASP A N 1
ATOM 735 C CA . ASP A 1 92 ? -17.377 0.081 16.256 1.00 92.38 92 ASP A CA 1
ATOM 736 C C . ASP A 1 92 ? -17.607 1.055 17.432 1.00 92.38 92 ASP A C 1
ATOM 738 O O . ASP A 1 92 ? -17.496 0.674 18.597 1.00 92.38 92 ASP A O 1
ATOM 742 N N . GLY A 1 93 ? -17.885 2.335 17.152 1.00 93.06 93 GLY A N 1
ATOM 743 C CA . GLY A 1 93 ? -18.154 3.362 18.164 1.00 93.06 93 GLY A CA 1
ATOM 744 C C . GLY A 1 93 ? -16.912 3.897 18.883 1.00 93.06 93 GLY A C 1
ATOM 745 O O . GLY A 1 93 ? -17.032 4.638 19.858 1.00 93.06 93 GLY A O 1
ATOM 746 N N . THR A 1 94 ? -15.709 3.551 18.421 1.00 95.50 94 THR A N 1
ATOM 747 C CA . THR A 1 94 ? -14.450 4.090 18.956 1.00 95.50 94 THR A CA 1
ATOM 748 C C . THR A 1 94 ? -14.052 5.378 18.239 1.00 95.50 94 THR A C 1
ATOM 750 O O . THR A 1 94 ? -14.541 5.672 17.151 1.00 95.50 94 THR A O 1
ATOM 753 N N . LYS A 1 95 ? -13.151 6.173 18.829 1.00 94.81 95 LYS A N 1
ATOM 754 C CA . LYS A 1 95 ? -12.619 7.364 18.151 1.00 94.81 95 LYS A CA 1
ATOM 755 C C . LYS A 1 95 ? -11.738 6.966 16.970 1.00 94.81 95 LYS A C 1
ATOM 757 O O . LYS A 1 95 ? -10.897 6.077 17.095 1.00 94.81 95 LYS A O 1
ATOM 762 N N . TYR A 1 96 ? -11.888 7.676 15.859 1.00 96.00 96 TYR A N 1
ATOM 763 C CA . TYR A 1 96 ? -11.002 7.541 14.712 1.00 96.00 96 TYR A CA 1
ATOM 764 C C . TYR A 1 96 ? -9.602 8.079 15.055 1.00 96.00 96 TYR A C 1
ATOM 766 O O . TYR A 1 96 ? -9.461 9.200 15.552 1.00 96.00 96 TYR A O 1
ATOM 774 N N . ASP A 1 97 ? -8.554 7.293 14.795 1.00 95.81 97 ASP A N 1
ATOM 775 C CA . ASP A 1 97 ? -7.168 7.683 15.087 1.00 95.81 97 ASP A CA 1
ATOM 776 C C . ASP A 1 97 ? -6.593 8.601 13.995 1.00 95.81 97 ASP A C 1
ATOM 778 O O . ASP A 1 97 ? -5.791 8.201 13.148 1.00 95.81 97 ASP A O 1
ATOM 782 N N . PHE A 1 98 ? -7.001 9.871 14.023 1.00 96.06 98 PHE A N 1
ATOM 783 C CA . PHE A 1 98 ? -6.493 10.891 13.102 1.00 96.06 98 PHE A CA 1
ATOM 784 C C . PHE A 1 98 ? -4.982 11.087 13.219 1.00 96.06 98 PHE A C 1
ATOM 786 O O . PHE A 1 98 ? -4.298 11.245 12.211 1.00 96.06 98 PHE A O 1
ATOM 793 N N . ALA A 1 99 ? -4.441 11.060 14.439 1.00 95.25 99 ALA A N 1
ATOM 794 C CA . ALA A 1 99 ? -3.014 11.261 14.662 1.00 95.25 99 ALA A CA 1
ATOM 795 C C . ALA A 1 99 ? -2.188 10.108 14.075 1.00 95.25 99 ALA A C 1
ATOM 797 O O . ALA A 1 99 ? -1.119 10.332 13.504 1.00 95.25 99 ALA A O 1
ATOM 798 N N . GLY A 1 100 ? -2.663 8.868 14.205 1.00 95.25 100 GLY A N 1
ATOM 799 C CA . GLY A 1 100 ? -2.095 7.703 13.532 1.00 95.25 100 GLY A CA 1
ATOM 800 C C . GLY A 1 100 ? -2.144 7.839 12.014 1.00 95.25 100 GLY A C 1
ATOM 801 O O . GLY A 1 100 ? -1.105 7.715 11.366 1.00 95.25 100 GLY A O 1
ATOM 802 N N . ALA A 1 101 ? -3.312 8.172 11.457 1.00 94.00 101 ALA A N 1
ATOM 803 C CA . ALA A 1 101 ? -3.492 8.327 10.014 1.00 94.00 101 ALA A CA 1
ATOM 804 C C . ALA A 1 101 ? -2.585 9.423 9.423 1.00 94.00 101 ALA A C 1
ATOM 806 O O . ALA A 1 101 ? -1.862 9.174 8.462 1.00 94.00 101 ALA A O 1
ATOM 807 N N . ILE A 1 102 ? -2.534 10.608 10.040 1.00 94.62 102 ILE A N 1
ATOM 808 C CA . ILE A 1 102 ? -1.698 11.72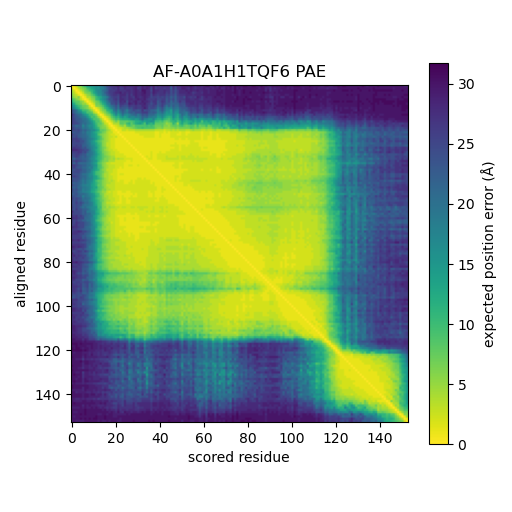7 9.576 1.00 94.62 102 ILE A CA 1
ATOM 809 C C . ILE A 1 102 ? -0.208 11.365 9.629 1.00 94.62 102 ILE A C 1
ATOM 811 O O . ILE A 1 102 ? 0.527 11.638 8.681 1.00 94.62 102 ILE A O 1
ATOM 815 N N . ARG A 1 103 ? 0.254 10.710 10.705 1.00 94.94 103 ARG A N 1
ATOM 816 C CA . ARG A 1 103 ? 1.655 10.262 10.811 1.00 94.94 103 ARG A CA 1
ATOM 817 C C . ARG A 1 103 ? 2.016 9.243 9.734 1.00 94.94 103 ARG A C 1
ATOM 819 O O . ARG A 1 103 ? 3.096 9.323 9.155 1.00 94.94 103 ARG A O 1
ATOM 826 N N . LEU A 1 104 ? 1.119 8.299 9.461 1.00 91.75 104 LEU A N 1
ATOM 827 C CA . LEU A 1 104 ? 1.293 7.293 8.415 1.00 91.75 104 LEU A CA 1
ATOM 828 C C . LEU A 1 104 ? 1.397 7.943 7.024 1.00 91.75 104 LEU A C 1
ATOM 830 O O . LEU A 1 104 ? 2.298 7.601 6.256 1.00 91.75 104 LEU A O 1
ATOM 834 N N . LEU A 1 105 ? 0.521 8.908 6.724 1.00 91.44 105 LEU A N 1
ATOM 835 C CA . LEU A 1 105 ? 0.531 9.658 5.464 1.00 91.44 105 LEU A CA 1
ATOM 836 C C . LEU A 1 105 ? 1.810 10.495 5.307 1.00 91.44 105 LEU A C 1
ATOM 838 O O . LEU A 1 105 ? 2.438 10.462 4.249 1.00 91.44 105 LEU A O 1
ATOM 842 N N . ALA A 1 106 ? 2.258 11.170 6.370 1.00 91.00 106 ALA A N 1
ATOM 843 C CA . ALA A 1 106 ? 3.516 11.918 6.363 1.00 91.00 106 ALA A CA 1
ATOM 844 C C . ALA A 1 106 ? 4.722 11.010 6.061 1.00 91.00 106 ALA A C 1
ATOM 846 O O . ALA A 1 106 ? 5.517 11.307 5.170 1.00 91.00 106 ALA A O 1
ATOM 847 N N . LEU A 1 107 ? 4.810 9.849 6.721 1.00 89.94 107 LEU A N 1
ATOM 848 C CA . LEU A 1 107 ? 5.879 8.878 6.476 1.00 89.94 107 LEU A CA 1
ATOM 849 C C . LEU A 1 107 ? 5.874 8.365 5.026 1.00 89.94 107 LEU A C 1
ATOM 851 O O . LEU A 1 107 ? 6.935 8.168 4.430 1.00 89.94 107 LEU A O 1
ATOM 855 N N . ARG A 1 108 ? 4.688 8.156 4.436 1.00 87.69 108 ARG A N 1
ATOM 856 C CA . ARG A 1 108 ? 4.553 7.747 3.031 1.00 87.69 108 ARG A CA 1
ATOM 857 C C . ARG A 1 108 ? 5.016 8.841 2.073 1.00 87.69 108 ARG A C 1
ATOM 859 O O . ARG A 1 108 ? 5.706 8.521 1.101 1.00 87.69 108 ARG A O 1
ATOM 866 N N . ARG A 1 109 ? 4.653 10.101 2.324 1.00 86.31 109 ARG A N 1
ATOM 867 C CA . ARG A 1 109 ? 5.108 11.241 1.519 1.00 86.31 109 ARG A CA 1
ATOM 868 C C . ARG A 1 109 ? 6.632 11.309 1.500 1.00 86.31 109 ARG A C 1
ATOM 870 O O . ARG A 1 109 ? 7.215 11.361 0.422 1.00 86.31 109 ARG A O 1
ATOM 877 N N . ASP A 1 110 ? 7.269 11.189 2.660 1.00 85.62 110 ASP A N 1
ATOM 878 C CA . ASP A 1 110 ? 8.731 11.196 2.773 1.00 85.62 110 ASP A CA 1
ATOM 879 C C . ASP A 1 110 ? 9.376 10.003 2.059 1.00 85.62 110 ASP A C 1
ATOM 881 O O . ASP A 1 110 ? 10.385 10.150 1.371 1.00 85.62 110 ASP A O 1
ATOM 885 N N . ALA A 1 111 ? 8.794 8.808 2.191 1.00 80.75 111 ALA A N 1
ATOM 886 C CA . ALA A 1 111 ? 9.282 7.622 1.496 1.00 80.75 111 ALA A CA 1
ATOM 887 C C . ALA A 1 111 ? 9.157 7.756 -0.030 1.00 80.75 111 ALA A C 1
ATOM 889 O O . ALA A 1 111 ? 10.057 7.330 -0.747 1.00 80.75 111 ALA A O 1
ATOM 890 N N . THR A 1 112 ? 8.077 8.371 -0.521 1.00 78.81 112 THR A N 1
ATOM 891 C CA . THR A 1 112 ? 7.862 8.621 -1.955 1.00 78.81 112 THR A CA 1
ATOM 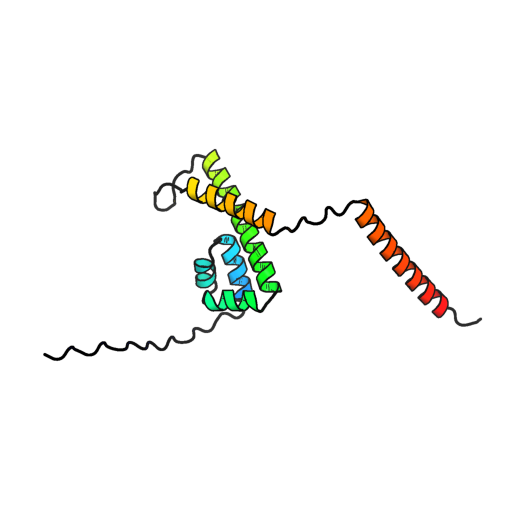892 C C . THR A 1 112 ? 8.846 9.672 -2.469 1.00 78.81 112 THR A C 1
ATOM 894 O O . THR A 1 112 ? 9.504 9.428 -3.471 1.00 78.81 112 THR A O 1
ATOM 897 N N . ALA A 1 113 ? 9.051 10.762 -1.724 1.00 77.94 113 ALA A N 1
ATOM 898 C CA . ALA A 1 113 ? 10.028 11.799 -2.056 1.00 77.94 113 ALA A CA 1
ATOM 899 C C . ALA A 1 113 ? 11.480 11.284 -2.076 1.00 77.94 113 ALA A C 1
ATOM 901 O O . ALA A 1 113 ? 12.301 11.789 -2.828 1.00 77.94 113 ALA A O 1
ATOM 902 N N . ARG A 1 114 ? 11.810 10.271 -1.263 1.00 72.62 114 ARG A N 1
ATOM 903 C CA . ARG A 1 114 ? 13.124 9.598 -1.289 1.00 72.62 114 ARG A CA 1
ATOM 904 C C . ARG A 1 114 ? 13.246 8.549 -2.397 1.00 72.62 114 ARG A C 1
ATOM 906 O O . ARG A 1 114 ? 14.355 8.255 -2.832 1.00 72.62 114 ARG A O 1
ATOM 913 N N . ALA A 1 115 ? 12.131 7.920 -2.769 1.00 67.25 115 ALA A N 1
ATOM 914 C CA . ALA A 1 115 ? 12.074 6.860 -3.773 1.00 67.25 115 ALA A CA 1
ATOM 915 C C . ALA A 1 115 ? 11.916 7.394 -5.199 1.00 67.25 115 ALA A C 1
ATOM 917 O O . ALA A 1 115 ? 12.206 6.664 -6.141 1.00 67.25 115 ALA A O 1
ATOM 918 N N . GLU A 1 116 ? 11.473 8.638 -5.366 1.00 59.25 116 GLU A N 1
ATOM 919 C CA . GLU A 1 116 ? 11.782 9.430 -6.546 1.00 59.25 116 GLU A CA 1
ATOM 920 C C . GLU A 1 116 ? 13.261 9.832 -6.420 1.00 59.25 116 GLU A C 1
ATOM 922 O O . GLU A 1 116 ? 13.555 10.798 -5.714 1.00 59.25 116 GLU A O 1
ATOM 927 N N . PRO A 1 117 ? 14.235 9.126 -7.049 1.00 49.41 117 PRO A N 1
ATOM 928 C CA . PRO A 1 117 ? 15.471 9.821 -7.364 1.00 49.41 117 PRO A CA 1
ATOM 929 C C . PRO A 1 117 ? 14.993 10.989 -8.204 1.00 49.41 117 PRO A C 1
ATOM 931 O O . PRO A 1 117 ? 14.295 10.713 -9.183 1.00 49.41 117 PRO A O 1
ATOM 934 N N . GLU A 1 118 ? 15.242 12.222 -7.740 1.00 51.41 118 GLU A N 1
ATOM 935 C CA . GLU A 1 118 ? 15.182 13.470 -8.504 1.00 51.41 118 GLU A CA 1
ATOM 936 C C . GLU A 1 118 ? 14.816 13.130 -9.937 1.00 51.41 118 GLU A C 1
ATOM 938 O O . GLU A 1 118 ? 15.687 12.653 -10.673 1.00 51.41 118 GLU A O 1
ATOM 943 N N . ARG A 1 119 ? 13.505 13.100 -10.255 1.00 49.97 119 ARG A N 1
ATOM 944 C CA . ARG A 1 119 ? 13.046 12.758 -11.602 1.00 49.97 119 ARG A CA 1
ATOM 945 C C . ARG A 1 119 ? 13.689 13.844 -12.421 1.00 49.97 119 ARG A C 1
ATOM 947 O O . ARG A 1 119 ? 13.145 14.936 -12.426 1.00 49.97 119 ARG A O 1
ATOM 954 N N . ARG A 1 120 ? 14.888 13.5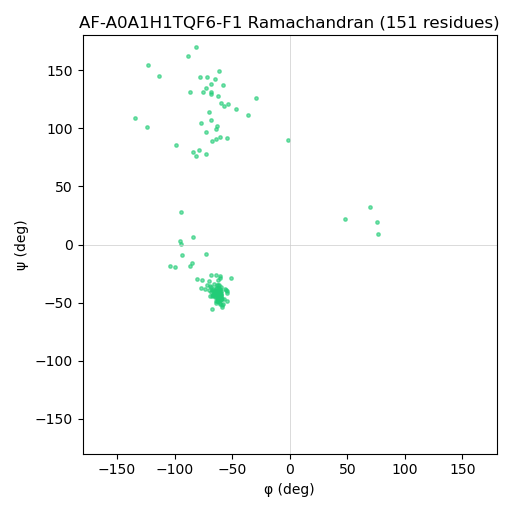53 -12.940 1.00 54.84 120 ARG A N 1
ATOM 955 C CA . ARG A 1 120 ? 15.851 14.499 -13.496 1.00 54.84 120 ARG A CA 1
ATOM 956 C C . ARG A 1 120 ? 15.018 15.534 -14.192 1.00 54.84 120 ARG A C 1
ATOM 958 O O . ARG A 1 120 ? 14.302 15.092 -15.083 1.00 54.84 120 ARG A O 1
ATOM 965 N N . ASP A 1 121 ? 14.974 16.769 -13.692 1.00 54.25 121 ASP A N 1
ATOM 966 C CA . ASP A 1 121 ? 14.046 17.786 -14.184 1.00 54.25 121 ASP A CA 1
ATOM 967 C C . ASP A 1 121 ? 14.257 17.882 -15.693 1.00 54.25 121 ASP A C 1
ATOM 969 O O . ASP A 1 121 ? 15.190 18.539 -16.151 1.00 54.25 121 ASP A O 1
ATOM 973 N N . VAL A 1 122 ? 13.482 17.106 -16.464 1.00 62.78 122 VAL A N 1
ATOM 974 C CA . VAL A 1 122 ? 13.756 16.934 -17.882 1.00 62.78 122 VAL A CA 1
ATOM 975 C C . VAL A 1 122 ? 13.240 18.215 -18.460 1.00 62.78 122 VAL A C 1
ATOM 977 O O . VAL A 1 122 ? 12.031 18.460 -18.519 1.00 62.78 122 VAL A O 1
ATOM 980 N N . THR A 1 123 ? 14.174 19.077 -18.808 1.00 78.88 123 THR A N 1
ATOM 981 C CA . THR A 1 123 ? 13.820 20.399 -19.271 1.00 78.88 123 THR A CA 1
ATOM 982 C C . THR A 1 123 ? 12.988 20.248 -20.548 1.00 78.88 123 THR A C 1
ATOM 984 O O . THR A 1 123 ? 13.208 19.322 -21.341 1.00 78.88 123 THR A O 1
ATOM 987 N N . PRO A 1 124 ? 12.051 21.168 -20.824 1.00 77.50 124 PRO A N 1
ATOM 988 C CA . PRO A 1 124 ? 11.337 21.180 -22.100 1.00 77.50 124 PRO A CA 1
ATOM 989 C C . PRO A 1 124 ? 12.284 21.133 -23.315 1.00 77.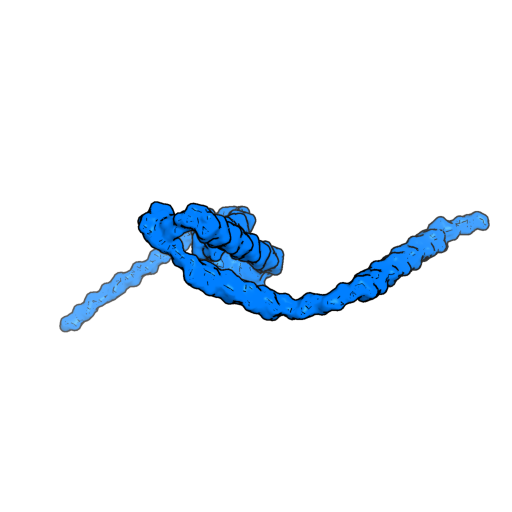50 124 PRO A C 1
ATOM 991 O O . PRO A 1 124 ? 11.935 20.578 -24.356 1.00 77.50 124 PRO A O 1
ATOM 994 N N . ALA A 1 125 ? 13.505 21.662 -23.165 1.00 85.38 125 ALA A N 1
ATOM 995 C CA . ALA A 1 125 ? 14.562 21.601 -24.168 1.00 85.38 125 ALA A CA 1
ATOM 996 C C . ALA A 1 125 ? 15.091 20.174 -24.402 1.00 85.38 125 ALA A C 1
ATOM 998 O O . ALA A 1 125 ? 15.232 19.763 -25.550 1.00 85.38 125 ALA A O 1
ATOM 999 N N . GLU A 1 126 ? 15.336 19.394 -23.348 1.00 81.38 126 GLU A N 1
ATOM 1000 C CA . GLU A 1 126 ? 15.768 17.993 -23.461 1.00 81.38 126 GLU A CA 1
ATOM 1001 C C . GLU A 1 126 ? 14.676 17.104 -24.069 1.00 81.38 126 GLU A C 1
ATOM 1003 O O . GLU A 1 126 ? 14.965 16.235 -24.898 1.00 81.38 126 GLU A O 1
ATOM 1008 N N . ILE A 1 127 ? 13.411 17.359 -23.714 1.00 84.44 127 ILE A N 1
ATOM 1009 C CA . ILE A 1 127 ? 12.258 16.686 -24.324 1.00 84.44 127 ILE A CA 1
ATOM 1010 C C . ILE A 1 127 ? 12.203 17.007 -25.821 1.00 84.44 127 ILE A C 1
ATOM 1012 O O . ILE A 1 127 ? 12.113 16.091 -26.641 1.00 84.44 127 ILE A O 1
ATOM 1016 N N . ARG A 1 128 ? 12.321 18.289 -26.194 1.00 90.75 128 ARG A N 1
ATOM 1017 C CA . ARG A 1 128 ? 12.324 18.724 -27.597 1.00 90.75 128 ARG A CA 1
ATOM 1018 C C . ARG A 1 128 ? 13.488 18.115 -28.378 1.00 90.75 128 ARG A C 1
ATOM 1020 O O . ARG A 1 128 ? 13.259 17.538 -29.432 1.00 90.75 128 ARG A O 1
ATOM 1027 N N . ALA A 1 129 ? 14.697 18.127 -27.823 1.00 92.94 129 ALA A N 1
ATOM 1028 C CA . ALA A 1 129 ? 15.869 17.526 -28.456 1.00 92.94 129 ALA A CA 1
ATOM 1029 C C . ALA A 1 129 ? 15.711 16.010 -28.680 1.00 92.94 129 ALA A C 1
ATOM 1031 O O . ALA A 1 129 ? 16.197 15.469 -29.672 1.00 92.94 129 ALA A O 1
ATOM 1032 N N . SER A 1 130 ? 15.026 15.309 -27.771 1.00 90.69 130 SER A N 1
ATOM 1033 C CA . SER A 1 130 ? 14.693 13.889 -27.934 1.00 90.69 130 SER A CA 1
ATOM 1034 C C . SER A 1 130 ? 13.673 13.658 -29.056 1.00 90.69 130 SER A C 1
ATOM 1036 O O . SER A 1 130 ? 13.825 12.724 -29.847 1.00 90.69 130 SER A O 1
ATOM 1038 N N . ILE A 1 131 ? 12.661 14.527 -29.157 1.00 93.06 131 ILE A N 1
ATOM 1039 C CA . ILE A 1 131 ? 11.664 14.499 -30.235 1.00 93.06 131 ILE A CA 1
ATOM 1040 C C . ILE A 1 131 ? 12.332 14.770 -31.586 1.00 93.06 131 ILE A C 1
ATOM 1042 O O . ILE A 1 131 ? 12.150 13.982 -32.509 1.00 93.06 131 ILE A O 1
ATOM 1046 N N . ASP A 1 132 ? 13.151 15.816 -31.688 1.00 96.00 132 ASP A N 1
ATOM 1047 C CA . ASP A 1 132 ? 13.837 16.188 -32.929 1.00 96.00 132 ASP A CA 1
ATOM 1048 C C . ASP A 1 132 ? 14.749 15.061 -33.425 1.00 96.00 132 ASP A C 1
ATOM 1050 O O . ASP A 1 132 ? 14.739 14.729 -34.610 1.00 96.00 132 ASP A O 1
ATOM 1054 N N . 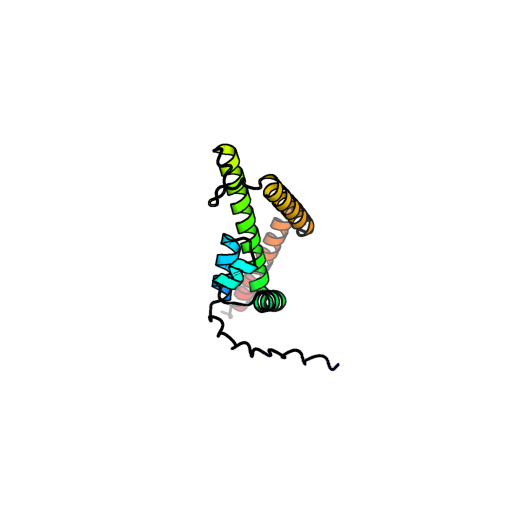ARG A 1 133 ? 15.471 14.403 -32.508 1.00 95.12 133 ARG A N 1
ATOM 1055 C CA . ARG A 1 133 ? 16.311 13.241 -32.825 1.00 95.12 133 ARG A CA 1
ATOM 1056 C C . ARG A 1 133 ? 15.487 12.086 -33.395 1.00 95.12 133 ARG A C 1
ATOM 1058 O O . ARG A 1 133 ? 15.829 11.553 -34.444 1.00 95.12 133 ARG A O 1
ATOM 1065 N N . LYS A 1 134 ? 14.358 11.749 -32.761 1.00 93.50 134 LYS A N 1
ATOM 1066 C CA . LYS A 1 134 ? 13.450 10.704 -33.264 1.00 93.50 134 LYS A CA 1
ATOM 1067 C C . LYS A 1 134 ? 12.835 11.067 -34.616 1.00 93.50 134 LYS A C 1
ATOM 1069 O O . LYS A 1 134 ? 12.701 10.196 -35.468 1.00 93.50 134 LYS A O 1
ATOM 1074 N N . ILE A 1 135 ? 12.462 12.330 -34.829 1.00 94.81 135 ILE A N 1
ATOM 1075 C CA . ILE A 1 135 ? 11.924 12.798 -36.114 1.00 94.81 135 ILE A CA 1
ATOM 1076 C C . ILE A 1 135 ? 12.987 12.686 -37.212 1.00 94.81 135 ILE A C 1
ATOM 1078 O O . ILE A 1 135 ? 12.667 12.265 -38.322 1.00 94.81 135 ILE A O 1
ATOM 1082 N N . ALA A 1 136 ? 14.241 13.037 -36.918 1.00 92.44 136 ALA A N 1
ATOM 1083 C CA . ALA A 1 136 ? 15.344 12.895 -37.862 1.00 92.44 136 ALA A CA 1
ATOM 1084 C C . ALA A 1 136 ? 15.579 11.426 -38.248 1.00 92.44 136 ALA A C 1
ATOM 1086 O O . ALA A 1 136 ? 15.673 11.126 -39.438 1.00 92.44 136 ALA A O 1
ATOM 1087 N N . ASP A 1 137 ? 15.571 10.512 -37.275 1.00 92.19 137 ASP A N 1
ATOM 1088 C CA . ASP A 1 137 ? 15.712 9.072 -37.528 1.00 92.19 137 ASP A CA 1
ATOM 1089 C C . ASP A 1 137 ? 14.579 8.530 -38.412 1.00 92.19 137 ASP A C 1
ATOM 1091 O O . ASP A 1 137 ? 14.818 7.759 -39.342 1.00 92.19 137 ASP A O 1
ATOM 1095 N N . ILE A 1 138 ? 13.338 8.965 -38.161 1.00 91.69 138 ILE A N 1
ATOM 1096 C CA . ILE A 1 138 ? 12.175 8.591 -38.979 1.00 91.69 138 ILE A CA 1
ATOM 1097 C C . ILE A 1 138 ? 12.338 9.107 -40.412 1.00 91.69 138 ILE A C 1
ATOM 1099 O O . ILE A 1 138 ? 12.137 8.349 -41.357 1.00 91.69 138 ILE A O 1
ATOM 1103 N N . ARG A 1 139 ? 12.745 10.370 -40.590 1.00 90.44 139 ARG A N 1
ATOM 1104 C CA . ARG 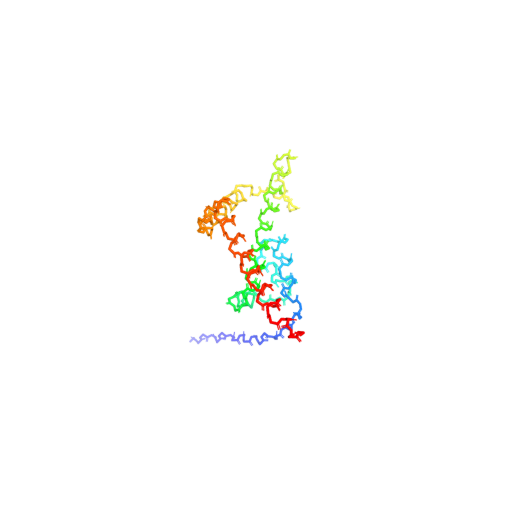A 1 139 ? 12.983 10.955 -41.921 1.00 90.44 139 ARG A CA 1
ATOM 1105 C C . ARG A 1 139 ? 14.090 10.229 -42.677 1.00 90.44 139 ARG A C 1
ATOM 1107 O O . ARG A 1 139 ? 13.933 9.969 -43.862 1.00 90.44 139 ARG A O 1
ATOM 1114 N N . HIS A 1 140 ? 15.179 9.874 -41.998 1.00 89.44 140 HIS A N 1
ATOM 1115 C CA . HIS A 1 140 ? 16.276 9.125 -42.605 1.00 89.44 140 HIS A CA 1
ATOM 1116 C C . HIS A 1 140 ? 15.832 7.724 -43.039 1.00 89.44 140 HIS A C 1
ATOM 1118 O O . HIS A 1 140 ? 16.204 7.259 -44.113 1.00 89.44 140 HIS A O 1
ATOM 1124 N N . ARG A 1 141 ? 15.012 7.048 -42.225 1.00 84.94 141 ARG A N 1
ATOM 1125 C CA . ARG A 1 141 ? 14.417 5.761 -42.599 1.00 84.94 141 ARG A CA 1
ATOM 1126 C C . ARG A 1 141 ? 13.528 5.869 -43.833 1.00 84.94 141 ARG A C 1
ATOM 1128 O O . ARG A 1 141 ? 13.699 5.070 -44.741 1.00 84.94 141 ARG A O 1
ATOM 1135 N N . ILE A 1 142 ? 12.632 6.854 -43.872 1.00 87.31 142 ILE A N 1
ATOM 1136 C CA . ILE A 1 142 ? 11.727 7.066 -45.011 1.00 87.31 142 ILE A CA 1
ATOM 1137 C C . ILE A 1 142 ? 12.531 7.377 -46.277 1.00 87.31 142 ILE A C 1
ATOM 1139 O O . ILE A 1 142 ? 12.309 6.742 -47.295 1.00 87.31 142 ILE A O 1
ATOM 1143 N N . ALA A 1 143 ? 13.530 8.260 -46.203 1.00 81.00 143 ALA A N 1
ATOM 1144 C CA . ALA A 1 143 ? 14.389 8.572 -47.347 1.00 81.00 143 ALA A CA 1
ATOM 1145 C C . ALA A 1 143 ? 15.200 7.355 -47.835 1.00 81.00 143 ALA A C 1
ATOM 1147 O O . ALA A 1 143 ? 15.422 7.195 -49.031 1.00 81.00 143 ALA A O 1
ATOM 1148 N N . GLY A 1 144 ? 15.634 6.481 -46.921 1.00 76.38 144 GLY A N 1
ATOM 1149 C CA . GLY A 1 144 ? 16.287 5.219 -47.274 1.00 76.38 144 GLY A CA 1
ATOM 1150 C C . GLY A 1 144 ? 15.335 4.202 -47.914 1.00 76.38 144 GLY A C 1
ATOM 1151 O O . GLY A 1 144 ? 15.741 3.483 -48.822 1.00 76.38 144 GLY A O 1
ATOM 1152 N N . GLU A 1 145 ? 14.077 4.157 -47.470 1.00 72.25 145 GLU A N 1
ATOM 1153 C CA . GLU A 1 145 ? 13.014 3.325 -48.050 1.00 72.25 145 GLU A CA 1
ATOM 1154 C C . GLU A 1 145 ? 12.586 3.850 -49.439 1.00 72.25 145 GLU A C 1
ATOM 1156 O O . GLU A 1 145 ? 12.423 3.053 -50.359 1.00 72.25 145 GLU A O 1
ATOM 1161 N N . GLU A 1 146 ? 12.500 5.171 -49.632 1.00 65.62 146 GLU A N 1
ATOM 1162 C CA . GLU A 1 146 ? 12.228 5.819 -50.927 1.00 65.62 146 GLU A CA 1
ATOM 1163 C C . GLU A 1 146 ? 13.382 5.616 -51.922 1.00 65.62 146 GLU A C 1
ATOM 1165 O O . GLU A 1 146 ? 13.148 5.229 -53.063 1.00 65.62 146 GLU A O 1
ATOM 1170 N N . ALA A 1 147 ? 14.639 5.764 -51.487 1.00 62.44 147 ALA A N 1
ATOM 1171 C CA . ALA A 1 147 ? 15.810 5.513 -52.333 1.00 62.44 147 ALA A CA 1
ATOM 1172 C C . ALA A 1 147 ? 15.994 4.027 -52.701 1.00 62.44 147 ALA 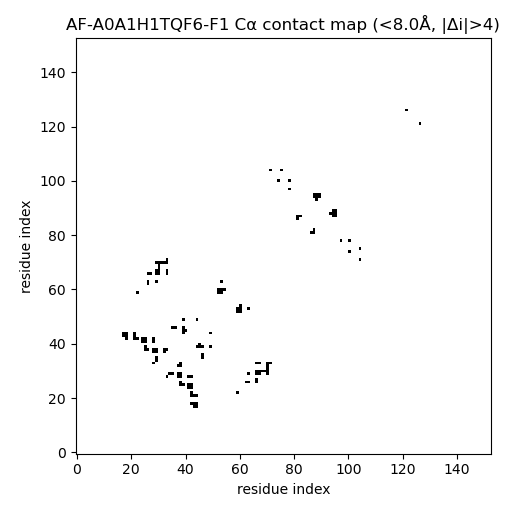A C 1
ATOM 1174 O O . ALA A 1 147 ? 16.588 3.715 -53.731 1.00 62.44 147 ALA A O 1
ATOM 1175 N N . ALA A 1 148 ? 15.492 3.103 -51.875 1.00 60.31 148 ALA A N 1
ATOM 1176 C CA . ALA A 1 148 ? 15.461 1.671 -52.179 1.00 60.31 148 ALA A CA 1
ATOM 1177 C C . ALA A 1 148 ? 14.231 1.256 -53.013 1.00 60.31 148 ALA A C 1
ATOM 1179 O O . ALA A 1 148 ? 14.211 0.156 -53.566 1.00 60.31 148 ALA A O 1
ATOM 1180 N N . GLY A 1 149 ? 13.213 2.119 -53.085 1.00 56.59 149 GLY A N 1
ATOM 1181 C CA . GLY A 1 149 ? 11.948 1.903 -53.786 1.00 56.59 149 GLY A CA 1
ATOM 1182 C C . GLY A 1 149 ? 11.894 2.443 -55.216 1.00 56.59 149 GLY A C 1
ATOM 1183 O O . GLY A 1 149 ? 10.864 2.272 -55.861 1.00 56.59 149 GLY A O 1
ATOM 1184 N N . GLU A 1 150 ? 12.972 3.048 -55.725 1.00 51.22 150 GLU A N 1
ATOM 1185 C CA . GLU A 1 150 ? 13.096 3.510 -57.115 1.00 51.22 150 GLU A CA 1
ATOM 1186 C C . GLU A 1 150 ? 13.890 2.482 -57.958 1.00 51.22 150 GLU A C 1
ATOM 1188 O O . GLU A 1 150 ? 15.115 2.591 -58.086 1.00 51.22 150 GLU A O 1
ATOM 1193 N N . PRO A 1 151 ? 13.259 1.435 -58.531 1.00 48.84 151 PRO A N 1
ATOM 1194 C CA . PRO A 1 151 ? 13.875 0.665 -59.598 1.00 48.84 151 PRO A CA 1
ATOM 1195 C C . PRO A 1 151 ? 13.824 1.467 -60.904 1.00 48.84 151 PRO A C 1
ATOM 1197 O O . PRO A 1 151 ? 12.779 1.978 -61.299 1.00 48.84 151 PRO A O 1
ATOM 1200 N N . ALA A 1 152 ? 14.988 1.527 -61.549 1.00 53.47 152 ALA A N 1
ATOM 1201 C CA . ALA A 1 152 ? 15.280 2.115 -62.851 1.00 53.47 152 ALA A CA 1
ATOM 1202 C C . ALA A 1 152 ? 14.110 2.116 -63.856 1.00 53.47 152 ALA A C 1
ATOM 1204 O O . ALA A 1 152 ? 13.573 1.057 -64.197 1.00 53.47 152 ALA A O 1
ATOM 1205 N N . ALA A 1 153 ? 13.812 3.308 -64.379 1.00 40.53 153 ALA A N 1
ATOM 1206 C CA . ALA A 1 153 ? 13.192 3.509 -65.685 1.00 40.53 153 ALA A CA 1
ATOM 1207 C C . ALA A 1 153 ? 14.279 3.730 -66.747 1.00 40.53 153 ALA A C 1
ATOM 1209 O O . ALA A 1 153 ? 15.277 4.421 -66.429 1.00 40.53 153 ALA A O 1
#

Nearest PDB structures (foldseek):
  1b9m-assembly1_A  TM=5.610E-01  e=2.028E+00  Escherichia coli
  2ao9-assembly1_F  TM=4.891E-01  e=3.196E+00  Bacillus cereus ATCC 14579

pLDDT: mean 84.31, std 16.29, range [40.5, 97.94]

Mean predicted aligned error: 13.86 Å

Foldseek 3Di:
DDDDDDDPPPPPPDPDDQDPCLLVQLLVVCLQPVDNCRSCVRSVHDSVVLVVCLVVPVVSVVSNVVSNVNSLVVLVVVLVVCVVVVVQADPVRHGDPSVVSVVVSVVVVVVVVVVPPVVPPCDPVNVVVVVVVVVVVVVVVVVVVVVVVDDDD